Protein AF-A0AAV4CUS7-F1 (afdb_monomer_lite)

Structure (mmCIF, N/CA/C/O backbone):
data_AF-A0AAV4CUS7-F1
#
_entry.id   AF-A0AAV4CUS7-F1
#
loop_
_atom_site.group_PDB
_atom_site.id
_atom_site.type_symbol
_atom_site.label_atom_id
_atom_site.label_alt_id
_atom_site.label_comp_id
_atom_site.label_asym_id
_atom_site.label_entity_id
_atom_site.label_seq_id
_atom_site.pdbx_PDB_ins_code
_atom_site.Cartn_x
_atom_site.Cartn_y
_atom_site.Cartn_z
_atom_site.occupancy
_atom_site.B_iso_or_equiv
_atom_site.auth_seq_id
_atom_site.auth_comp_id
_atom_site.auth_asym_id
_atom_site.auth_atom_id
_atom_site.pdbx_PDB_model_num
ATOM 1 N N . MET A 1 1 ? -45.088 46.889 16.681 1.00 40.78 1 MET A N 1
ATOM 2 C CA . MET A 1 1 ? -45.935 45.873 16.011 1.00 40.78 1 MET A CA 1
ATOM 3 C C . MET A 1 1 ? -45.123 44.653 15.518 1.00 40.78 1 MET A C 1
ATOM 5 O O . MET A 1 1 ? -45.381 44.167 14.432 1.00 40.78 1 MET A O 1
ATOM 9 N N . HIS A 1 2 ? -44.166 44.109 16.295 1.00 39.72 2 HIS A N 1
ATOM 10 C CA . HIS A 1 2 ? -43.360 42.939 15.860 1.00 39.72 2 HIS A CA 1
ATOM 11 C C . HIS A 1 2 ? -43.164 41.837 16.920 1.00 39.72 2 HIS A C 1
ATOM 13 O O . HIS A 1 2 ? -42.653 40.770 16.593 1.00 39.72 2 HIS A O 1
ATOM 19 N N . ALA A 1 3 ? -43.601 42.040 18.169 1.00 48.81 3 ALA A N 1
ATOM 20 C CA . ALA A 1 3 ? -43.463 41.030 19.224 1.00 48.81 3 ALA A CA 1
ATOM 21 C C . ALA A 1 3 ? -44.538 39.926 19.144 1.00 48.81 3 ALA A C 1
ATOM 23 O O . ALA A 1 3 ? -44.240 38.757 19.350 1.00 48.81 3 ALA A O 1
ATOM 24 N N . LYS A 1 4 ? -45.775 40.275 18.757 1.00 50.12 4 LYS A N 1
ATOM 25 C CA . LYS A 1 4 ? -46.920 39.341 18.749 1.00 50.12 4 LYS A CA 1
ATOM 26 C C . LYS A 1 4 ? -46.903 38.291 17.629 1.00 50.12 4 LYS A C 1
ATOM 28 O O . LYS A 1 4 ? -47.590 37.287 17.745 1.00 50.12 4 LYS A O 1
ATOM 33 N N . ILE A 1 5 ? -46.119 38.486 16.565 1.00 51.47 5 ILE A N 1
ATOM 34 C CA . ILE A 1 5 ? -46.067 37.538 15.432 1.00 51.47 5 ILE A CA 1
ATOM 35 C C . ILE A 1 5 ? -45.141 36.345 15.745 1.00 51.47 5 ILE A C 1
ATOM 37 O O . ILE A 1 5 ? -45.317 35.261 15.191 1.00 51.47 5 ILE A O 1
ATOM 41 N N . LYS A 1 6 ? -44.183 36.499 16.674 1.00 48.66 6 LYS A N 1
ATOM 42 C CA . LYS A 1 6 ? -43.263 35.414 17.059 1.00 48.66 6 LYS A CA 1
ATOM 43 C C . LYS A 1 6 ? -43.892 34.357 17.971 1.00 48.66 6 LYS A C 1
ATOM 45 O O . LYS A 1 6 ? -43.426 33.227 17.931 1.00 48.66 6 LYS A O 1
ATOM 50 N N . ASP A 1 7 ? -44.940 34.698 18.719 1.00 51.09 7 ASP A N 1
ATOM 51 C CA . ASP A 1 7 ? -45.643 33.759 19.610 1.00 51.09 7 ASP A CA 1
ATOM 52 C C . ASP A 1 7 ? -46.554 32.784 18.836 1.00 51.09 7 ASP A C 1
ATOM 54 O O . ASP A 1 7 ? -46.684 31.616 19.185 1.00 51.09 7 ASP A O 1
ATOM 58 N N . VAL A 1 8 ? -47.133 33.239 17.717 1.00 52.50 8 VAL A N 1
ATOM 59 C CA . VAL A 1 8 ? -48.061 32.444 16.882 1.00 52.50 8 VAL A CA 1
ATOM 60 C C . VAL A 1 8 ? -47.323 31.499 15.924 1.00 52.50 8 VAL A C 1
ATOM 62 O O . VAL A 1 8 ? -47.843 30.464 15.511 1.00 52.50 8 VAL A O 1
ATOM 65 N N . SER A 1 9 ? -46.076 31.816 15.579 1.00 50.84 9 SER A N 1
ATOM 66 C CA . SER A 1 9 ? -45.217 30.930 14.800 1.00 50.84 9 SER A CA 1
ATOM 67 C C . SER A 1 9 ? -44.554 29.935 15.753 1.00 50.84 9 SER A C 1
ATOM 69 O O . SER A 1 9 ? -43.514 30.248 16.328 1.00 50.84 9 SER A O 1
ATOM 71 N N . GLY A 1 10 ? -45.095 28.716 15.858 1.00 48.97 10 GLY A N 1
ATOM 72 C CA . GLY A 1 10 ? -44.539 27.567 16.597 1.00 48.97 10 GLY A CA 1
ATOM 73 C C . GLY A 1 10 ? -43.152 27.073 16.137 1.00 48.97 10 GLY A C 1
ATOM 74 O O . GLY A 1 10 ? -42.847 25.882 16.203 1.00 48.97 10 GLY A O 1
ATOM 75 N N . LYS A 1 11 ? -42.276 27.963 15.669 1.00 48.88 11 LYS A N 1
ATOM 76 C CA . LYS A 1 11 ? -40.856 27.701 15.467 1.00 48.88 11 LYS A CA 1
ATOM 77 C C . LYS A 1 11 ? -40.180 27.682 16.831 1.00 48.88 11 LYS A C 1
ATOM 79 O O . LYS A 1 11 ? -39.612 28.678 17.273 1.00 48.88 11 LYS A O 1
ATOM 84 N N . LYS A 1 12 ? -40.205 26.505 17.469 1.00 48.50 12 LYS A N 1
ATOM 85 C CA . LYS A 1 12 ? -39.217 26.137 18.487 1.00 48.50 12 LYS A CA 1
ATOM 86 C C . LYS A 1 12 ? -37.844 26.506 17.934 1.00 48.50 12 LYS A C 1
ATOM 88 O O . LYS A 1 12 ? -37.387 25.907 16.959 1.00 48.50 12 LYS A O 1
ATOM 93 N N . ILE A 1 13 ? -37.199 27.491 18.549 1.00 47.56 13 ILE A N 1
ATOM 94 C CA . ILE A 1 13 ? -35.759 27.668 18.425 1.00 47.56 13 ILE A CA 1
ATOM 95 C C . ILE A 1 13 ? -35.189 26.329 18.887 1.00 47.56 13 ILE A C 1
ATOM 97 O O . ILE A 1 13 ? -35.307 25.973 20.059 1.00 47.56 13 ILE A O 1
ATOM 101 N N . LYS A 1 14 ? -34.692 25.519 17.947 1.00 47.59 14 LYS A N 1
ATOM 102 C CA . LYS A 1 14 ? -33.955 24.308 18.288 1.00 47.59 14 LYS A CA 1
ATOM 103 C C . LYS A 1 14 ? -32.700 24.800 18.994 1.00 47.59 14 LYS A C 1
ATOM 105 O O . LYS A 1 14 ? -31.735 25.173 18.334 1.00 47.59 14 LYS A O 1
ATOM 110 N N . CYS A 1 15 ? -32.737 24.858 20.323 1.00 39.94 15 CYS A N 1
ATOM 111 C CA . CYS A 1 15 ? -31.526 24.853 21.118 1.00 39.94 15 CYS A CA 1
ATOM 112 C C . CYS A 1 15 ? -30.769 23.608 20.667 1.00 39.94 15 CYS A C 1
ATOM 114 O O . CYS A 1 15 ? -31.193 22.483 20.931 1.00 39.94 15 CYS A O 1
ATOM 116 N N . SER A 1 16 ? -29.718 23.815 19.880 1.00 52.41 16 SER A N 1
ATOM 117 C CA . SER A 1 16 ? -28.732 22.790 19.594 1.00 52.41 16 SER A CA 1
ATOM 118 C C . SER A 1 16 ? -28.028 22.527 20.916 1.00 52.41 16 SER A C 1
ATOM 120 O O . SER A 1 16 ? -27.011 23.150 21.213 1.00 52.41 16 SER A O 1
ATOM 122 N N . SER A 1 17 ? -28.641 21.701 21.765 1.00 56.09 17 SER A N 1
ATOM 123 C CA . SER A 1 17 ? -28.044 21.278 23.022 1.00 56.09 17 SER A CA 1
ATOM 124 C C . SER A 1 17 ? -26.651 20.719 22.718 1.00 56.09 17 SER A C 1
ATOM 126 O O . SER A 1 17 ? -26.498 19.981 21.738 1.00 56.09 17 SER A O 1
ATOM 128 N N . PRO A 1 18 ? -25.626 21.090 23.497 1.00 52.59 18 PRO A N 1
ATOM 129 C CA . PRO A 1 18 ? -24.266 20.644 23.253 1.00 52.59 18 PRO A CA 1
ATOM 130 C C . PRO A 1 18 ? -24.220 19.118 23.376 1.00 52.59 18 PRO A C 1
ATOM 132 O O . PRO A 1 18 ? -24.580 18.579 24.413 1.00 52.59 18 PRO A O 1
ATOM 135 N N . GLY A 1 19 ? -23.839 18.455 22.280 1.00 60.56 19 GLY A N 1
ATOM 136 C CA . GLY A 1 19 ? -23.410 17.055 22.160 1.00 60.56 19 GLY A CA 1
ATOM 137 C C . GLY A 1 19 ? -23.732 16.106 23.316 1.00 60.56 19 GLY A C 1
ATOM 138 O O . GLY A 1 19 ? -22.812 15.638 23.977 1.00 60.56 19 GLY A O 1
ATOM 139 N N . GLY A 1 20 ? -25.010 15.793 23.533 1.00 67.00 20 GLY A N 1
ATOM 140 C CA . GLY A 1 20 ? -25.396 14.698 24.419 1.00 67.00 20 GLY A CA 1
ATOM 141 C C . GLY A 1 20 ? -25.290 13.360 23.688 1.00 67.00 20 GLY A C 1
ATOM 142 O O . GLY A 1 20 ? -25.792 13.231 22.568 1.00 67.00 20 GLY A O 1
ATOM 143 N N . ILE A 1 21 ? -24.649 12.363 24.296 1.00 79.25 21 ILE A N 1
ATOM 144 C CA . ILE A 1 21 ? -24.561 10.999 23.751 1.00 79.25 21 ILE A CA 1
ATOM 145 C C . ILE A 1 21 ? -25.592 10.116 24.441 1.00 79.25 21 ILE A C 1
ATOM 147 O O . ILE A 1 21 ? -25.829 10.242 25.636 1.00 79.25 21 ILE A O 1
ATOM 151 N N . LYS A 1 22 ? -26.228 9.209 23.697 1.00 82.38 22 LYS A N 1
ATOM 152 C CA . LYS A 1 22 ? -27.152 8.242 24.296 1.00 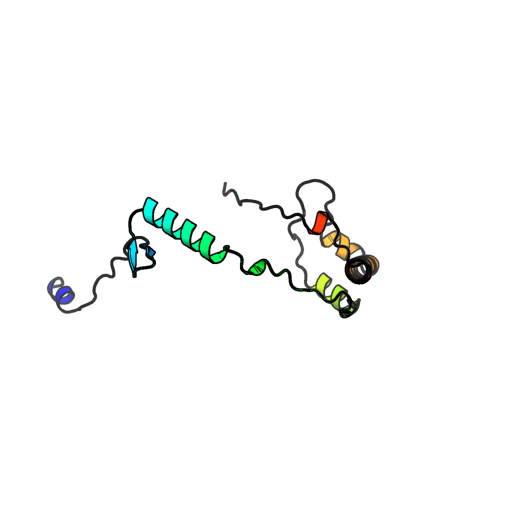82.38 22 LYS A CA 1
ATOM 153 C C . LYS A 1 22 ? -26.392 7.096 24.965 1.00 82.38 22 LYS A C 1
ATOM 155 O O . LYS A 1 22 ? -25.547 6.445 24.343 1.00 82.38 22 LYS A O 1
ATOM 160 N N . SER A 1 23 ? -26.744 6.826 26.215 1.00 79.44 23 SER A N 1
ATOM 161 C CA . SER A 1 23 ? -26.376 5.599 26.913 1.00 79.44 23 SER A CA 1
ATOM 162 C C . SER A 1 23 ? -26.986 4.373 26.219 1.00 79.44 23 SER A C 1
ATOM 164 O O . SER A 1 23 ? -27.888 4.499 25.384 1.00 79.44 23 SER A O 1
ATOM 166 N N . THR A 1 24 ? -26.493 3.185 26.558 1.00 77.56 24 THR A N 1
ATOM 167 C CA . THR A 1 24 ? -27.049 1.892 26.128 1.00 77.56 24 THR A CA 1
ATOM 168 C C . THR A 1 24 ? -28.539 1.767 26.443 1.00 77.56 24 THR A C 1
ATOM 170 O O . THR A 1 24 ? -29.293 1.278 25.608 1.00 77.56 24 THR A O 1
ATOM 173 N N . ASP A 1 25 ? -28.979 2.321 27.572 1.00 77.94 25 ASP A N 1
ATOM 174 C CA . ASP A 1 25 ? -30.375 2.279 28.034 1.00 77.94 25 ASP A CA 1
ATOM 175 C C . ASP A 1 25 ? -31.250 3.409 27.456 1.00 77.94 25 ASP A C 1
ATOM 177 O O . ASP A 1 25 ? -32.394 3.604 27.857 1.00 77.94 25 ASP A O 1
ATOM 181 N N . GLY A 1 26 ? -30.717 4.194 26.511 1.00 75.75 26 GLY A N 1
ATOM 182 C CA . GLY A 1 26 ? -31.444 5.274 25.836 1.00 75.75 26 GLY A CA 1
ATOM 183 C C . GLY A 1 26 ? -31.445 6.626 26.562 1.00 75.75 26 GLY A C 1
ATOM 184 O O . GLY A 1 26 ? -31.924 7.609 25.990 1.00 75.75 26 GLY A O 1
ATOM 185 N N . THR A 1 27 ? -30.871 6.712 27.765 1.00 82.06 27 THR A N 1
ATOM 186 C CA . THR A 1 27 ? -30.718 7.961 28.534 1.00 82.06 27 THR A CA 1
ATOM 187 C C . THR A 1 27 ? -29.714 8.911 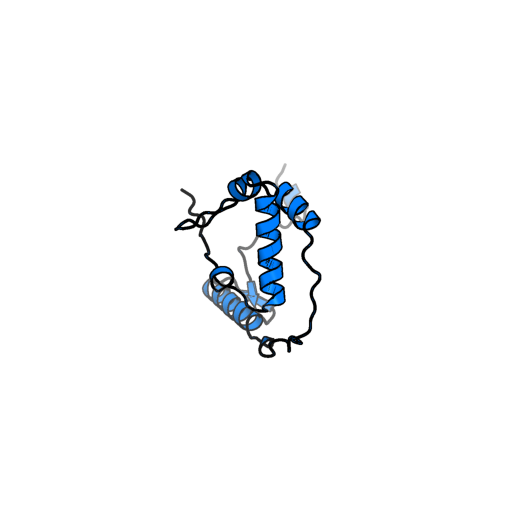27.878 1.00 82.06 27 THR A C 1
ATOM 189 O O . THR A 1 27 ? -28.709 8.478 27.319 1.00 82.06 27 THR A O 1
ATOM 192 N N . MET A 1 28 ? -29.971 10.219 27.931 1.00 79.69 28 MET A N 1
ATOM 193 C CA . MET A 1 28 ? -29.112 11.238 27.320 1.00 79.69 28 MET A CA 1
ATOM 194 C C . MET A 1 28 ? -28.018 11.684 28.303 1.00 79.69 28 MET A C 1
ATOM 196 O O . MET A 1 28 ? -28.315 12.346 29.293 1.00 79.69 28 MET A O 1
ATOM 200 N N . LEU A 1 29 ? -26.765 11.322 28.016 1.00 81.12 29 LEU A N 1
ATOM 201 C CA . LEU A 1 29 ? -25.575 11.683 28.789 1.00 81.12 29 LEU A CA 1
ATOM 202 C C . LEU A 1 29 ? -25.063 13.045 28.328 1.00 81.12 29 LEU A C 1
ATOM 204 O O . LEU A 1 29 ? -24.822 13.251 27.136 1.00 81.12 29 LEU A O 1
ATOM 208 N N . MET A 1 30 ? -24.900 13.967 29.270 1.00 80.31 30 MET A N 1
ATOM 209 C CA . MET A 1 30 ? -24.479 15.352 29.008 1.00 80.31 30 MET A CA 1
ATOM 210 C C . MET A 1 30 ? -23.171 15.694 29.737 1.00 80.31 30 MET A C 1
ATOM 212 O O . MET A 1 30 ? -22.539 16.707 29.432 1.00 80.31 30 MET A O 1
ATOM 216 N N . GLU A 1 31 ? -22.739 14.857 30.686 1.00 83.31 31 GLU A N 1
ATOM 217 C CA . GLU A 1 31 ? -21.491 15.048 31.412 1.00 83.31 31 GLU A CA 1
ATOM 218 C C . GLU A 1 31 ? -20.300 14.517 30.600 1.00 83.31 31 GLU A C 1
ATOM 220 O O . GLU A 1 31 ? -20.314 13.401 30.080 1.00 83.31 31 GLU A O 1
ATOM 225 N N . LYS A 1 32 ? -19.216 15.301 30.510 1.00 80.38 32 LYS A N 1
ATOM 226 C CA . LYS A 1 32 ? -18.011 14.925 29.743 1.00 80.38 32 LYS A CA 1
ATOM 227 C C . LYS A 1 32 ? -17.429 13.574 30.163 1.00 80.38 32 LYS A C 1
ATOM 229 O O . LYS A 1 32 ? -16.968 12.826 29.306 1.00 80.38 32 LYS A O 1
ATOM 234 N N . LYS A 1 33 ? -17.428 13.274 31.464 1.00 83.12 33 LYS A N 1
ATOM 235 C CA . LYS A 1 33 ? -16.876 12.027 32.006 1.00 83.12 33 LYS A CA 1
ATOM 236 C C . LYS A 1 33 ? -17.702 10.817 31.570 1.00 83.12 33 LYS A C 1
ATOM 238 O O . LYS A 1 33 ? -17.140 9.824 31.122 1.00 83.12 33 LYS A O 1
ATOM 243 N N . GLU A 1 34 ? -19.025 10.937 31.626 1.00 81.69 34 GLU A N 1
ATOM 244 C CA . GLU A 1 34 ? -19.957 9.907 31.159 1.00 81.69 34 GLU A CA 1
ATOM 245 C C . GLU A 1 34 ? -19.845 9.691 29.650 1.00 81.69 34 GLU A C 1
ATOM 247 O O . GLU A 1 34 ? -19.825 8.557 29.181 1.00 81.69 34 GLU A O 1
ATOM 252 N N . ILE A 1 35 ? -19.701 10.777 28.888 1.00 83.44 35 ILE A N 1
ATOM 253 C CA . ILE A 1 35 ? -19.486 10.725 27.441 1.00 83.44 35 ILE A CA 1
ATOM 254 C C . ILE A 1 35 ? -18.194 9.964 27.109 1.00 83.44 35 ILE A C 1
ATOM 256 O O . ILE A 1 35 ? -18.213 9.093 26.242 1.00 83.44 35 ILE A O 1
ATOM 260 N N . LEU A 1 36 ? -17.082 10.257 27.792 1.00 84.50 36 LEU A N 1
ATOM 261 C CA . LEU A 1 36 ? -15.807 9.557 27.589 1.00 84.50 36 LEU A CA 1
ATOM 262 C C . LEU A 1 36 ? -15.904 8.069 27.939 1.00 84.50 36 LEU A C 1
ATOM 264 O O . LEU A 1 36 ? -15.450 7.236 27.158 1.00 84.50 36 LEU A O 1
ATOM 268 N N . ASN A 1 37 ? -16.542 7.733 29.062 1.00 86.88 37 ASN A N 1
ATOM 269 C CA . ASN A 1 37 ? -16.773 6.339 29.439 1.00 86.88 37 ASN A CA 1
ATOM 270 C C . ASN A 1 37 ? -17.628 5.616 28.393 1.00 86.88 37 ASN A C 1
ATOM 272 O O . ASN A 1 37 ? -17.261 4.535 27.945 1.00 86.88 37 ASN A O 1
ATOM 276 N N . ARG A 1 38 ? -18.705 6.251 27.916 1.00 87.44 38 ARG A N 1
ATOM 277 C CA . ARG A 1 38 ? -19.580 5.694 26.880 1.00 87.44 38 ARG A CA 1
ATOM 278 C C . ARG A 1 38 ? -18.851 5.473 25.551 1.00 87.44 38 ARG A C 1
ATOM 280 O O . ARG A 1 38 ? -19.157 4.501 24.856 1.00 87.44 38 ARG A O 1
ATOM 287 N N . TRP A 1 39 ? -17.910 6.353 25.194 1.00 87.50 39 TRP A N 1
ATOM 288 C CA . TRP A 1 39 ? -17.005 6.156 24.057 1.00 87.50 39 TRP A CA 1
ATOM 289 C C . TRP A 1 39 ? -16.046 4.984 24.282 1.00 87.50 39 TRP A C 1
ATOM 291 O O . TRP A 1 39 ? -15.877 4.189 23.362 1.00 87.50 39 TRP A O 1
ATOM 301 N N . SER A 1 40 ? -15.460 4.849 25.477 1.00 86.94 40 SER A N 1
ATOM 302 C CA . SER A 1 40 ? -14.587 3.717 25.822 1.00 86.94 40 SER A CA 1
ATOM 303 C C . SER A 1 40 ? -15.337 2.394 25.709 1.00 86.94 40 SER A C 1
ATOM 305 O O . SER A 1 40 ? -14.909 1.510 24.980 1.00 86.94 40 SER A O 1
ATOM 307 N N . GLU A 1 41 ? -16.516 2.295 26.326 1.00 87.06 41 GLU A N 1
ATOM 308 C CA . GLU A 1 41 ? -17.385 1.118 26.246 1.00 87.06 41 GLU A CA 1
ATOM 309 C C . GLU A 1 41 ? -17.782 0.795 24.804 1.00 87.06 41 GLU A C 1
ATOM 311 O O . GLU A 1 41 ? -17.765 -0.363 24.396 1.00 87.06 41 GLU A O 1
ATOM 316 N N . TYR A 1 42 ? -18.128 1.814 24.010 1.00 85.19 42 TYR A N 1
ATOM 317 C CA . TYR A 1 42 ? -18.465 1.623 22.603 1.00 85.19 42 TYR A CA 1
ATOM 318 C C . TYR A 1 42 ? -17.295 1.033 21.817 1.00 85.19 42 TYR A C 1
ATOM 320 O O . TYR A 1 42 ? -17.482 0.074 21.073 1.00 85.19 42 TYR A O 1
ATOM 328 N N . VAL A 1 43 ? -16.100 1.602 21.986 1.00 83.06 43 VAL A N 1
ATOM 329 C CA . VAL A 1 43 ? -14.881 1.150 21.312 1.00 83.06 43 VAL A CA 1
ATOM 330 C C . VAL A 1 43 ? -14.498 -0.248 21.784 1.00 83.06 43 VAL A C 1
ATOM 332 O O . VAL A 1 43 ? -14.184 -1.091 20.955 1.00 83.06 43 VAL A O 1
ATOM 335 N N . GLU A 1 44 ? -14.596 -0.535 23.079 1.00 83.25 44 GLU A N 1
ATOM 336 C CA . GLU A 1 44 ? -14.363 -1.871 23.620 1.00 83.25 44 GLU A CA 1
ATOM 337 C C . GLU A 1 44 ? -15.346 -2.899 23.073 1.00 83.25 44 GLU A C 1
ATOM 339 O O . GLU A 1 44 ? -14.930 -4.002 22.768 1.00 83.25 44 GLU A O 1
ATOM 344 N N . VAL A 1 45 ? -16.635 -2.583 22.940 1.00 82.75 45 VAL A N 1
ATOM 345 C CA . VAL A 1 45 ? -17.614 -3.502 22.334 1.00 82.75 45 VAL A CA 1
ATOM 346 C C . VAL A 1 45 ? -17.343 -3.682 20.842 1.00 82.75 45 VAL A C 1
ATOM 348 O O . VAL A 1 45 ? -17.414 -4.801 20.345 1.00 82.75 45 VAL A O 1
ATOM 351 N N . LEU A 1 46 ? -17.003 -2.603 20.136 1.00 80.88 46 LEU A N 1
ATOM 352 C CA . LEU A 1 46 ? -16.681 -2.639 18.710 1.00 80.88 46 LEU A CA 1
ATOM 353 C C . LEU A 1 46 ? -15.403 -3.445 18.422 1.00 80.88 46 LEU A C 1
ATOM 355 O O . LEU A 1 46 ? -15.322 -4.094 17.384 1.00 80.88 46 LEU A O 1
ATOM 359 N N . LEU A 1 47 ? -14.426 -3.388 19.331 1.00 72.19 47 LEU A N 1
ATOM 360 C CA . LEU A 1 47 ? -13.125 -4.061 19.242 1.00 72.19 47 LEU A CA 1
ATOM 361 C C . LEU A 1 47 ? -13.045 -5.348 20.080 1.00 72.19 47 LEU A C 1
ATOM 363 O O . LEU A 1 47 ? -11.988 -5.978 20.130 1.00 72.19 47 LEU A O 1
ATOM 367 N N . LYS A 1 48 ? -14.125 -5.750 20.766 1.00 69.19 48 LYS A N 1
ATOM 368 C CA . LYS A 1 48 ? -14.231 -7.054 21.437 1.00 69.19 48 LYS A CA 1
ATOM 369 C C . LYS A 1 48 ? -14.367 -8.104 20.342 1.00 69.19 48 LYS A C 1
ATOM 371 O O . LYS A 1 48 ? -15.453 -8.448 19.886 1.00 69.19 48 LYS A O 1
ATOM 376 N N . ASP A 1 49 ? -13.200 -8.543 19.897 1.00 61.38 49 ASP A N 1
ATOM 377 C CA . ASP A 1 49 ? -12.980 -9.428 18.770 1.00 61.38 49 ASP A CA 1
ATOM 378 C C . ASP A 1 49 ? -13.578 -10.825 18.980 1.00 61.38 49 ASP A C 1
ATOM 380 O O . ASP A 1 49 ? -12.959 -11.722 19.553 1.00 61.38 49 ASP A O 1
ATOM 384 N N . ASP A 1 50 ? -14.712 -11.061 18.322 1.00 58.22 50 ASP A N 1
ATOM 385 C CA . ASP A 1 50 ? -15.012 -12.356 17.697 1.00 58.22 50 ASP A CA 1
ATOM 386 C C . ASP A 1 50 ? -14.162 -12.590 16.419 1.00 58.22 50 ASP A C 1
ATOM 388 O O . ASP A 1 50 ? -14.293 -13.611 15.738 1.00 58.22 50 ASP A O 1
ATOM 392 N N . TRP A 1 51 ? -13.225 -11.687 16.087 1.00 55.28 51 TRP A N 1
ATOM 393 C CA . TRP A 1 51 ? -12.241 -11.875 15.006 1.00 55.28 51 TRP A CA 1
ATOM 394 C C . TRP A 1 51 ? -11.149 -12.897 15.356 1.00 55.28 51 TRP A C 1
ATOM 396 O O . TRP A 1 51 ? -10.280 -13.202 14.537 1.00 55.28 51 TRP A O 1
ATOM 406 N N . CYS A 1 52 ? -11.217 -13.499 16.547 1.00 53.06 52 CYS A N 1
ATOM 407 C CA . CYS A 1 52 ? -10.276 -14.514 17.020 1.00 53.06 52 CYS A CA 1
ATOM 408 C C . CYS A 1 52 ? -10.231 -15.772 16.128 1.00 53.06 52 CYS A C 1
ATOM 410 O O . CYS A 1 52 ? -9.270 -16.545 16.159 1.00 53.06 52 CYS A O 1
ATOM 412 N N . LYS A 1 53 ? -11.217 -15.959 15.243 1.00 60.69 53 LYS A N 1
ATOM 413 C CA . LYS A 1 53 ? -11.067 -16.858 14.099 1.00 60.69 53 LYS A CA 1
ATOM 414 C C . LYS A 1 53 ? -10.390 -16.090 12.973 1.00 60.69 53 LYS A C 1
ATOM 416 O O . LYS A 1 53 ? -11.058 -15.663 12.032 1.00 60.69 53 LYS A O 1
ATOM 421 N N . LYS A 1 54 ? -9.053 -15.987 13.037 1.00 62.03 54 LYS A N 1
ATOM 422 C CA . LYS A 1 54 ? -8.253 -15.678 11.842 1.00 62.03 54 LYS A CA 1
ATOM 423 C C . LYS A 1 54 ? -8.831 -16.526 10.708 1.00 62.03 54 LYS A C 1
ATOM 425 O O . LYS A 1 54 ? -8.931 -17.749 10.891 1.00 62.03 54 LYS A O 1
ATOM 430 N N . PRO A 1 55 ? -9.284 -15.925 9.594 1.00 62.25 55 PRO A N 1
ATOM 431 C CA . PRO A 1 55 ? -9.832 -16.708 8.505 1.00 62.25 55 PRO A CA 1
ATOM 432 C C . PRO A 1 55 ? -8.806 -17.784 8.164 1.00 62.25 55 PRO A C 1
ATOM 434 O O . PRO A 1 55 ? -7.607 -17.507 8.082 1.00 62.25 55 PRO A O 1
ATOM 437 N N . LYS A 1 56 ? -9.255 -19.038 8.038 1.00 62.97 56 LYS A N 1
ATOM 438 C CA . LYS A 1 56 ? -8.402 -20.109 7.520 1.00 62.97 56 LYS A CA 1
ATOM 439 C C . LYS A 1 56 ? -8.144 -19.778 6.055 1.00 62.97 56 LYS A C 1
ATOM 441 O O . LYS A 1 56 ? -8.873 -20.236 5.178 1.00 62.97 56 LYS A O 1
ATOM 446 N N . ILE A 1 57 ? -7.152 -18.927 5.808 1.00 62.12 57 ILE A N 1
ATOM 447 C CA . ILE A 1 57 ? -6.691 -18.582 4.471 1.00 62.12 57 ILE A CA 1
ATOM 448 C C . ILE A 1 57 ? -6.225 -19.902 3.868 1.00 62.12 57 ILE A C 1
ATOM 450 O O . ILE A 1 57 ? -5.261 -20.519 4.331 1.00 62.12 57 ILE A O 1
ATOM 454 N N . LYS A 1 58 ? -6.974 -20.397 2.881 1.00 62.75 58 LYS A N 1
ATOM 455 C CA . LYS A 1 58 ? -6.528 -21.535 2.087 1.00 62.75 58 LYS A CA 1
ATOM 456 C C . LYS A 1 58 ? -5.235 -21.078 1.420 1.00 62.75 58 LYS A C 1
ATOM 458 O O . LYS A 1 58 ? -5.256 -20.127 0.655 1.00 62.75 58 LYS A O 1
ATOM 463 N N . LYS A 1 59 ? -4.114 -21.741 1.713 1.00 59.94 59 LYS A N 1
ATOM 464 C CA . LYS A 1 59 ? -2.790 -21.384 1.164 1.00 59.94 59 LYS A CA 1
ATOM 465 C C . LYS A 1 59 ? -2.730 -21.395 -0.374 1.00 59.94 59 LYS A C 1
ATOM 467 O O . LYS A 1 59 ? -1.787 -20.871 -0.940 1.00 59.94 59 LYS A O 1
ATOM 472 N N . LYS A 1 60 ? -3.724 -21.994 -1.040 1.00 59.62 60 LYS A N 1
ATOM 473 C CA . LYS A 1 60 ? -3.908 -21.980 -2.495 1.00 59.62 60 LYS A CA 1
ATOM 474 C C . LYS A 1 60 ? -5.046 -21.040 -2.883 1.00 59.62 60 LYS A C 1
ATOM 476 O O . LYS A 1 60 ? -6.133 -21.496 -3.231 1.00 59.62 60 LYS A O 1
ATOM 481 N N . ILE A 1 61 ? -4.817 -19.742 -2.774 1.00 58.72 61 ILE A N 1
ATOM 482 C CA . ILE A 1 61 ? -5.588 -18.768 -3.542 1.00 58.72 61 ILE A CA 1
ATOM 483 C C . ILE A 1 61 ? -4.585 -18.239 -4.557 1.00 58.72 61 ILE A C 1
ATOM 485 O O . ILE A 1 61 ? -3.745 -17.418 -4.207 1.00 58.72 61 ILE A O 1
ATOM 489 N N . GLU A 1 62 ? -4.609 -18.782 -5.775 1.00 68.00 62 GLU A N 1
ATOM 490 C CA . GLU A 1 62 ? -3.942 -18.128 -6.902 1.00 68.00 62 GLU A CA 1
ATOM 491 C C . GLU A 1 62 ? -4.680 -16.809 -7.124 1.00 68.00 62 GLU A C 1
ATOM 493 O O . GLU A 1 62 ? -5.833 -16.782 -7.562 1.00 68.00 62 GLU A O 1
ATOM 49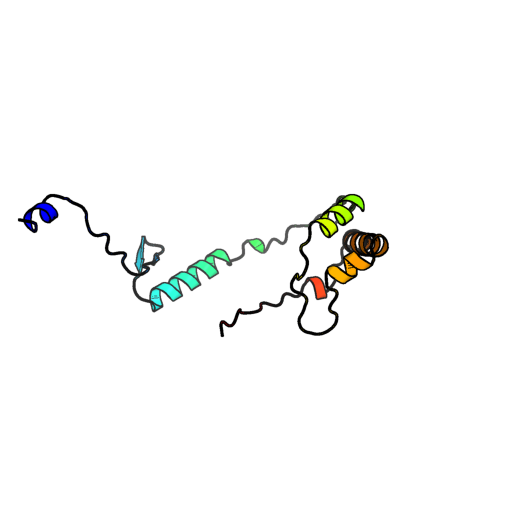8 N N . GLY A 1 63 ? -4.054 -15.718 -6.688 1.00 68.81 63 GLY A N 1
ATOM 499 C CA . GLY A 1 63 ? -4.501 -14.377 -7.027 1.00 68.81 63 GLY A CA 1
ATOM 500 C C . GLY A 1 63 ? -4.225 -14.100 -8.507 1.00 68.81 63 GLY A C 1
ATOM 501 O O . GLY A 1 63 ? -3.325 -14.709 -9.087 1.00 68.81 63 GLY A O 1
ATOM 502 N N . PRO A 1 64 ? -4.985 -13.196 -9.143 1.00 80.19 64 PRO A N 1
ATOM 503 C CA . PRO A 1 64 ? -4.651 -12.744 -10.484 1.00 80.19 64 PRO A CA 1
ATOM 504 C C . PRO A 1 64 ? -3.261 -12.097 -10.486 1.00 80.19 64 PRO A C 1
ATOM 506 O O . PRO A 1 64 ? -2.910 -11.359 -9.563 1.00 80.19 64 PRO A O 1
ATOM 509 N N . ILE A 1 65 ? -2.488 -12.365 -11.538 1.00 86.00 65 ILE A N 1
ATOM 510 C CA . ILE A 1 65 ? -1.189 -11.725 -11.754 1.00 86.00 65 ILE A CA 1
ATOM 511 C C . ILE A 1 65 ? -1.429 -10.233 -11.977 1.00 86.00 65 ILE A C 1
ATOM 513 O O . ILE A 1 65 ? -2.306 -9.845 -12.751 1.00 86.00 65 ILE A O 1
ATOM 517 N N . VAL A 1 66 ? -0.637 -9.395 -11.314 1.00 90.50 66 VAL A N 1
ATOM 518 C CA . VAL A 1 66 ? -0.641 -7.955 -11.561 1.00 90.5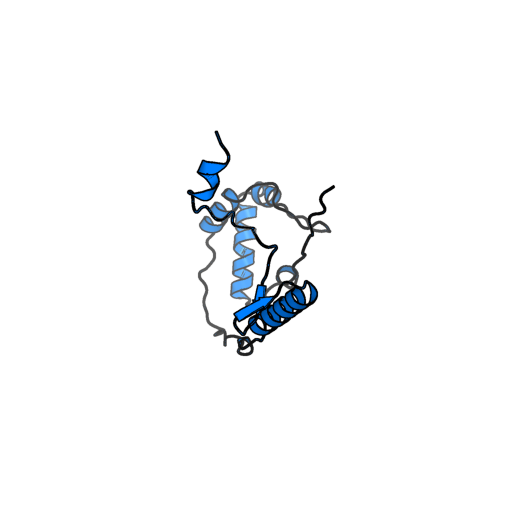0 66 VAL A CA 1
ATOM 519 C C . VAL A 1 66 ? -0.066 -7.710 -12.953 1.00 90.50 66 VAL A C 1
ATOM 521 O O . VAL A 1 66 ? 1.109 -7.998 -13.200 1.00 90.50 66 VAL A O 1
ATOM 524 N N . LEU A 1 67 ? -0.908 -7.205 -13.856 1.00 93.00 67 LEU A N 1
ATOM 525 C CA . LEU A 1 67 ? -0.551 -6.905 -15.237 1.00 93.00 67 LEU A CA 1
ATOM 526 C C . LEU A 1 67 ? 0.239 -5.600 -15.332 1.00 93.00 67 LEU A C 1
ATOM 528 O O . LEU A 1 67 ? 0.026 -4.655 -14.568 1.00 93.00 67 LEU A O 1
ATOM 532 N N . LYS A 1 68 ? 1.138 -5.534 -16.313 1.00 92.69 68 LYS A N 1
ATOM 533 C CA . LYS A 1 68 ? 1.982 -4.358 -16.535 1.00 92.69 68 LYS A CA 1
ATOM 534 C C . LYS A 1 68 ? 1.148 -3.143 -16.95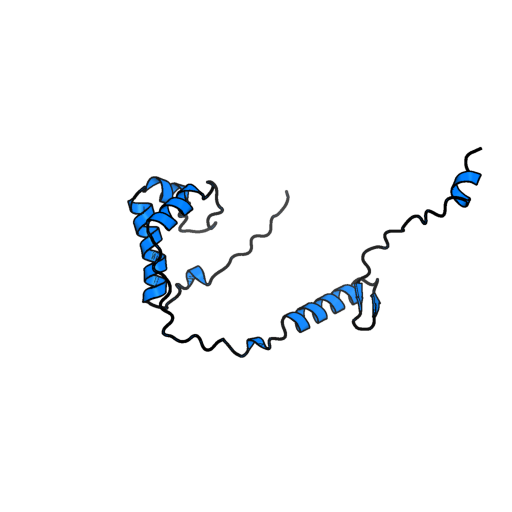1 1.00 92.69 68 LYS A C 1
ATOM 536 O O . LYS A 1 68 ? 1.412 -2.028 -16.508 1.00 92.69 68 LYS A O 1
ATOM 541 N N . GLU A 1 69 ? 0.120 -3.370 -17.759 1.00 92.50 69 GLU A N 1
ATOM 542 C CA . GLU A 1 69 ? -0.786 -2.348 -18.281 1.00 92.50 69 GLU A CA 1
ATOM 543 C C . GLU A 1 69 ? -1.577 -1.669 -17.152 1.00 92.50 69 GLU A C 1
ATOM 545 O O . GLU A 1 69 ? -1.731 -0.444 -17.142 1.00 92.50 69 GLU A O 1
ATOM 550 N N . ASP A 1 70 ? -2.015 -2.449 -16.158 1.00 92.00 70 ASP A N 1
ATOM 551 C CA . ASP A 1 70 ? -2.716 -1.937 -14.976 1.00 92.00 70 ASP A CA 1
ATOM 552 C C . ASP A 1 70 ? -1.802 -1.038 -14.136 1.00 92.00 70 ASP A C 1
ATOM 554 O O . ASP A 1 70 ? -2.206 0.038 -13.679 1.00 92.00 70 ASP A O 1
ATOM 558 N N . VAL A 1 71 ? -0.545 -1.454 -13.959 1.00 92.88 71 VAL A N 1
ATOM 559 C CA . VAL A 1 71 ? 0.465 -0.696 -13.210 1.00 92.88 71 VAL A CA 1
ATOM 560 C C . VAL A 1 71 ? 0.831 0.593 -13.941 1.00 92.88 71 VAL A C 1
ATOM 562 O O . VAL A 1 71 ? 0.910 1.655 -13.320 1.00 92.88 71 VAL A O 1
ATOM 565 N N . GLU A 1 72 ? 0.979 0.544 -15.263 1.00 93.50 72 GLU A N 1
ATOM 566 C CA . GLU A 1 72 ? 1.238 1.726 -16.083 1.00 93.50 72 GLU A CA 1
ATOM 567 C C . GLU A 1 72 ? 0.101 2.754 -15.962 1.00 93.50 72 GLU A C 1
ATOM 569 O O . GLU A 1 72 ? 0.343 3.946 -15.731 1.00 93.50 72 GLU A O 1
ATOM 574 N N . ALA A 1 73 ? -1.154 2.301 -16.049 1.00 92.94 73 ALA A N 1
ATOM 575 C CA . ALA A 1 73 ? -2.320 3.156 -15.856 1.00 92.94 73 ALA A CA 1
ATOM 576 C C . ALA A 1 73 ? -2.374 3.746 -14.434 1.00 92.94 73 ALA A C 1
ATOM 578 O O . ALA A 1 73 ? -2.687 4.931 -14.259 1.00 92.94 73 ALA A O 1
ATOM 579 N N . ALA A 1 74 ? -2.031 2.955 -13.412 1.00 92.44 74 ALA A N 1
ATOM 580 C CA . ALA A 1 74 ? -1.996 3.399 -12.022 1.00 92.44 74 ALA A CA 1
ATOM 581 C C . ALA A 1 74 ? -0.930 4.481 -11.780 1.00 92.44 74 ALA A C 1
ATOM 583 O O . ALA A 1 74 ? -1.229 5.509 -11.164 1.00 92.44 74 ALA A O 1
ATOM 584 N N . ILE A 1 75 ? 0.281 4.300 -12.315 1.00 90.44 75 ILE A N 1
ATOM 585 C CA . ILE A 1 75 ? 1.373 5.280 -12.211 1.00 90.44 75 ILE A CA 1
ATOM 586 C C . ILE A 1 75 ? 0.984 6.594 -12.892 1.00 90.44 75 ILE A C 1
ATOM 588 O O . ILE A 1 75 ? 1.173 7.667 -12.310 1.00 90.44 75 ILE A O 1
ATOM 592 N N . LYS A 1 76 ? 0.369 6.531 -14.081 1.00 88.88 76 LYS A N 1
ATOM 593 C CA . LYS A 1 76 ? -0.139 7.717 -14.796 1.00 88.88 76 LYS A CA 1
ATOM 594 C C . LYS A 1 76 ? -1.207 8.466 -13.993 1.00 88.88 76 LYS A C 1
ATOM 596 O O . LYS A 1 76 ? -1.241 9.695 -14.012 1.00 88.88 76 LYS A O 1
ATOM 601 N N . LYS A 1 77 ? -2.061 7.743 -13.263 1.00 91.88 77 LYS A N 1
ATOM 602 C CA . LYS A 1 77 ? -3.164 8.317 -12.476 1.00 91.88 77 LYS A CA 1
ATOM 603 C C . LYS A 1 77 ? -2.718 8.930 -11.144 1.00 91.88 77 LYS A C 1
ATOM 605 O O . LYS A 1 77 ? -3.401 9.816 -10.623 1.00 91.88 77 LYS A O 1
ATOM 610 N N . VAL A 1 78 ? -1.611 8.471 -10.558 1.00 89.38 78 VAL A N 1
ATOM 611 C CA . VAL A 1 78 ? -1.120 9.012 -9.284 1.00 89.38 78 VAL A CA 1
ATOM 612 C C . VAL A 1 78 ? -0.692 10.472 -9.448 1.00 89.38 78 VAL A C 1
ATOM 614 O O . VAL A 1 78 ? 0.083 10.817 -10.337 1.00 89.38 78 VAL A O 1
ATOM 617 N N . LYS A 1 79 ? -1.173 11.345 -8.555 1.00 88.69 79 LYS A N 1
ATOM 618 C CA . LYS A 1 79 ? -0.709 12.737 -8.465 1.00 88.69 79 LYS A CA 1
ATOM 619 C C . LYS A 1 79 ? 0.719 12.803 -7.930 1.00 88.69 79 LYS A C 1
ATOM 621 O O . LYS A 1 79 ? 1.093 11.997 -7.083 1.00 88.69 79 LYS A O 1
ATOM 626 N N . ASN A 1 80 ? 1.459 13.796 -8.400 1.00 83.12 80 ASN A N 1
ATOM 627 C CA . ASN A 1 80 ? 2.751 14.160 -7.832 1.00 83.12 80 ASN A CA 1
ATOM 628 C C . ASN A 1 80 ? 2.579 14.690 -6.396 1.00 83.12 80 ASN A C 1
ATOM 630 O O . ASN A 1 80 ? 1.453 14.945 -5.955 1.00 83.12 80 ASN A O 1
ATOM 634 N N . GLU A 1 81 ? 3.688 14.823 -5.673 1.00 80.88 81 GLU A N 1
ATOM 635 C CA . GLU A 1 81 ? 3.766 15.340 -4.300 1.00 80.88 81 GLU A CA 1
ATOM 636 C C . GLU A 1 81 ? 3.035 14.460 -3.277 1.00 80.88 81 GLU A C 1
ATOM 638 O O . GLU A 1 81 ? 2.600 14.908 -2.213 1.00 80.88 81 GLU A O 1
ATOM 643 N N . LYS A 1 82 ? 2.896 13.165 -3.584 1.00 79.94 82 LYS A N 1
ATOM 644 C CA . LYS A 1 82 ? 2.434 12.192 -2.597 1.00 79.94 82 LYS A CA 1
ATOM 645 C C . LYS A 1 82 ? 3.410 12.153 -1.426 1.00 79.94 82 LYS A C 1
ATOM 647 O O . LYS A 1 82 ? 4.625 12.161 -1.615 1.00 79.94 82 LYS A O 1
ATOM 652 N N . ALA A 1 83 ? 2.842 12.105 -0.220 1.00 70.38 83 ALA A N 1
ATOM 653 C CA . ALA A 1 83 ? 3.607 12.029 1.013 1.00 70.38 83 ALA A CA 1
ATOM 654 C C . ALA A 1 83 ? 4.599 10.868 0.918 1.00 70.38 83 ALA A C 1
ATOM 656 O O . ALA A 1 83 ? 4.205 9.729 0.674 1.00 70.38 83 ALA A O 1
ATOM 657 N N . THR A 1 84 ? 5.879 11.188 1.065 1.00 74.50 84 THR A N 1
ATOM 658 C CA . THR A 1 84 ? 6.928 10.188 1.229 1.00 74.50 84 THR A CA 1
ATOM 659 C C . THR A 1 84 ? 7.363 10.176 2.683 1.00 74.50 84 THR A C 1
ATOM 661 O O . THR A 1 84 ? 7.165 11.163 3.395 1.00 74.50 84 THR A O 1
ATOM 664 N N . GLU A 1 85 ? 7.917 9.052 3.120 1.00 66.38 85 GLU A N 1
ATOM 665 C CA . GLU A 1 85 ? 8.401 8.888 4.483 1.00 66.38 85 GLU A CA 1
ATOM 666 C C . GLU A 1 85 ? 9.409 9.995 4.865 1.00 66.38 85 GLU A C 1
ATOM 668 O O . GLU A 1 85 ? 10.230 10.379 4.022 1.00 66.38 85 GLU A O 1
ATOM 673 N N . PRO A 1 86 ? 9.336 10.547 6.096 1.00 60.69 86 PRO A N 1
ATOM 674 C CA . PRO A 1 86 ? 10.195 11.652 6.521 1.00 60.69 86 PRO A CA 1
ATOM 675 C C . PRO A 1 86 ? 11.662 11.271 6.736 1.00 60.69 86 PRO A C 1
ATOM 677 O O . PRO A 1 86 ? 12.518 12.146 6.631 1.00 60.69 86 PRO A O 1
ATOM 680 N N . ASP A 1 87 ? 11.952 10.009 7.055 1.00 57.69 87 ASP A N 1
ATOM 681 C CA . ASP A 1 87 ? 13.280 9.578 7.484 1.00 57.69 87 ASP A CA 1
ATOM 682 C C . ASP A 1 87 ? 13.751 8.367 6.665 1.00 57.69 87 ASP A C 1
ATOM 684 O O . ASP A 1 87 ? 13.169 7.296 6.731 1.00 57.69 87 ASP A O 1
ATOM 688 N N . THR A 1 88 ? 14.801 8.607 5.874 1.00 46.53 88 THR A N 1
ATOM 689 C CA . THR A 1 88 ? 15.665 7.659 5.148 1.00 46.53 88 THR A CA 1
ATOM 690 C C . THR A 1 88 ? 15.001 6.674 4.158 1.00 46.53 88 THR A C 1
ATOM 692 O O . THR A 1 88 ? 14.293 5.752 4.527 1.00 46.53 88 THR A O 1
ATOM 695 N N . GLY A 1 89 ? 15.322 6.805 2.858 1.00 59.03 89 GLY A N 1
ATOM 696 C CA . GLY A 1 89 ? 14.853 5.880 1.801 1.00 59.03 89 GLY A CA 1
ATOM 697 C C . GLY A 1 89 ? 13.700 6.399 0.930 1.00 59.03 89 GLY A C 1
ATOM 698 O O . GLY A 1 89 ? 12.937 5.625 0.358 1.00 59.03 89 GLY A O 1
ATOM 699 N N . ARG A 1 90 ? 13.568 7.724 0.805 1.00 69.56 90 ARG A N 1
ATOM 700 C CA . ARG A 1 90 ? 12.534 8.410 0.017 1.00 69.56 90 ARG A CA 1
ATOM 701 C C . ARG A 1 90 ? 12.580 8.020 -1.468 1.00 69.56 90 ARG A C 1
ATOM 703 O O . ARG A 1 90 ? 13.386 8.555 -2.223 1.00 69.56 90 ARG A O 1
ATOM 710 N N . ILE A 1 91 ? 11.655 7.161 -1.899 1.00 80.69 91 ILE A N 1
ATOM 711 C CA . ILE A 1 91 ? 11.335 6.950 -3.318 1.00 80.69 91 ILE A CA 1
ATOM 712 C C . ILE A 1 91 ? 10.010 7.667 -3.601 1.00 80.69 91 ILE A C 1
ATOM 714 O O . ILE A 1 91 ? 8.936 7.110 -3.369 1.00 80.69 91 ILE A O 1
ATOM 718 N N . PRO A 1 92 ? 10.051 8.934 -4.040 1.00 87.06 92 PRO A N 1
ATOM 719 C CA . PRO A 1 92 ? 8.852 9.660 -4.390 1.00 87.06 92 PRO A CA 1
ATOM 720 C C . PRO A 1 92 ? 8.344 9.148 -5.751 1.00 87.06 92 PRO A C 1
ATOM 722 O O . PRO A 1 92 ? 9.098 8.588 -6.557 1.00 87.06 92 PRO A O 1
ATOM 725 N N . ILE A 1 93 ? 7.050 9.321 -6.021 1.00 86.62 93 ILE A N 1
ATOM 726 C CA . ILE A 1 93 ? 6.435 8.782 -7.244 1.00 86.62 93 ILE A CA 1
ATOM 727 C C . ILE A 1 93 ? 7.064 9.373 -8.514 1.00 86.62 93 ILE A C 1
ATOM 729 O O . ILE A 1 93 ? 7.092 8.729 -9.557 1.00 86.62 93 ILE A O 1
ATOM 733 N N . GLU A 1 94 ? 7.611 10.578 -8.428 1.00 89.19 94 GLU A N 1
ATOM 734 C CA . 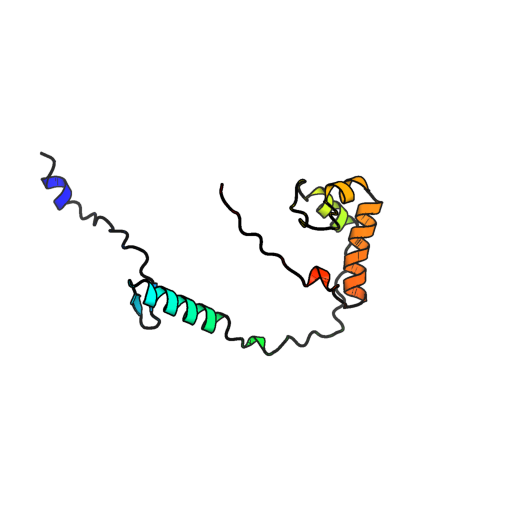GLU A 1 94 ? 8.304 11.269 -9.508 1.00 89.19 94 GLU A CA 1
ATOM 735 C C . GLU A 1 94 ? 9.533 10.490 -9.977 1.00 89.19 94 GLU A C 1
ATOM 737 O O . GLU A 1 94 ? 9.772 10.435 -11.178 1.00 89.19 94 GLU A O 1
ATOM 742 N N . ILE A 1 95 ? 10.263 9.832 -9.066 1.00 89.44 95 ILE A N 1
ATOM 743 C CA . ILE A 1 95 ? 11.392 8.970 -9.445 1.00 89.44 95 ILE A CA 1
ATOM 744 C C . ILE A 1 95 ? 10.876 7.745 -10.197 1.00 89.44 95 ILE A C 1
ATOM 746 O O . ILE A 1 95 ? 11.406 7.404 -11.246 1.00 89.44 95 ILE A O 1
ATOM 750 N N . ILE A 1 96 ? 9.804 7.117 -9.711 1.00 89.19 96 ILE A N 1
ATOM 751 C CA . ILE A 1 96 ? 9.206 5.947 -10.373 1.00 89.19 96 ILE A CA 1
ATOM 752 C C . ILE A 1 96 ? 8.705 6.318 -11.775 1.00 89.19 96 ILE A C 1
ATOM 754 O O . ILE A 1 96 ? 8.921 5.565 -12.720 1.00 89.19 96 ILE A O 1
ATOM 758 N N . LYS A 1 97 ? 8.090 7.496 -11.926 1.00 90.00 97 LYS A N 1
ATOM 759 C CA . LYS A 1 97 ? 7.664 8.032 -13.224 1.00 90.00 97 LYS A CA 1
ATOM 760 C C . LYS A 1 97 ? 8.846 8.339 -14.140 1.00 90.00 97 LYS A C 1
ATOM 762 O O . LYS A 1 97 ? 8.770 8.026 -15.316 1.00 90.00 97 LYS A O 1
ATOM 767 N N . ALA A 1 98 ? 9.927 8.914 -13.612 1.00 91.19 98 ALA A N 1
ATOM 768 C CA . ALA A 1 98 ? 11.121 9.255 -14.387 1.00 91.19 98 ALA A CA 1
ATOM 769 C C . ALA A 1 98 ? 11.885 8.025 -14.907 1.00 91.19 98 ALA A C 1
ATOM 771 O O . ALA A 1 98 ? 12.672 8.143 -15.840 1.00 91.19 98 ALA A O 1
ATOM 772 N N . LEU A 1 99 ? 11.666 6.851 -14.308 1.00 91.44 99 LEU A N 1
ATOM 773 C CA . LEU A 1 99 ? 12.238 5.584 -14.765 1.00 91.44 99 LEU A CA 1
ATOM 774 C C . LEU A 1 99 ? 11.437 4.940 -15.914 1.00 91.44 99 LEU A C 1
ATOM 776 O O . LEU A 1 99 ? 11.825 3.866 -16.378 1.00 91.44 99 LEU A O 1
ATOM 780 N N . ASP A 1 100 ? 10.332 5.553 -16.357 1.00 89.81 100 ASP A N 1
ATOM 781 C CA . ASP A 1 100 ? 9.461 5.081 -17.440 1.00 89.81 100 ASP A CA 1
ATOM 782 C C . ASP A 1 100 ? 9.201 3.560 -17.354 1.00 89.81 100 ASP A C 1
ATOM 784 O O . ASP A 1 100 ? 8.719 3.049 -16.340 1.00 89.81 100 ASP A O 1
ATOM 788 N N . ASN A 1 101 ? 9.568 2.807 -18.397 1.00 91.81 101 ASN A N 1
ATOM 789 C CA . ASN A 1 101 ? 9.372 1.360 -18.491 1.00 91.81 101 ASN A CA 1
ATOM 790 C C . ASN A 1 101 ? 10.043 0.578 -17.355 1.00 91.81 101 ASN A C 1
ATOM 792 O O . ASN A 1 101 ? 9.483 -0.414 -16.892 1.00 91.81 101 ASN A O 1
ATOM 796 N N . LEU A 1 102 ? 11.221 1.015 -16.896 1.00 91.81 102 LEU A N 1
ATOM 797 C CA . LEU A 1 102 ? 11.917 0.367 -15.785 1.00 91.81 102 LEU A CA 1
ATOM 798 C C . LEU A 1 102 ? 11.147 0.571 -14.474 1.00 91.81 102 LEU A C 1
ATOM 800 O O . LEU A 1 102 ? 11.033 -0.358 -13.675 1.00 91.81 102 LEU A O 1
ATOM 804 N N . GLY A 1 103 ? 10.579 1.763 -14.277 1.00 90.75 103 GLY A N 1
ATOM 805 C CA . GLY A 1 103 ? 9.729 2.072 -13.130 1.00 90.75 103 GLY A CA 1
ATOM 806 C C . GLY A 1 103 ? 8.486 1.187 -13.092 1.00 90.75 103 GLY A C 1
ATOM 807 O O . GLY A 1 103 ? 8.178 0.606 -12.048 1.00 90.75 103 GLY A O 1
ATOM 808 N N . VAL A 1 104 ? 7.822 1.017 -14.240 1.00 93.31 104 VAL A N 1
ATOM 809 C CA . VAL A 1 104 ? 6.656 0.130 -14.394 1.00 93.31 104 VAL A CA 1
ATOM 810 C C . VAL A 1 104 ? 7.039 -1.335 -14.145 1.00 93.31 104 VAL A C 1
ATOM 812 O O . VAL A 1 104 ? 6.346 -2.039 -13.412 1.00 93.31 104 VAL A O 1
ATOM 815 N N . ASP A 1 105 ? 8.164 -1.808 -14.685 1.00 93.50 105 ASP A N 1
ATOM 816 C CA . ASP A 1 105 ? 8.600 -3.198 -14.500 1.00 93.50 105 ASP A CA 1
ATOM 817 C C . ASP A 1 105 ? 8.915 -3.517 -13.034 1.00 93.50 105 ASP A C 1
ATOM 819 O O . ASP A 1 105 ? 8.505 -4.561 -12.525 1.00 93.50 105 ASP A O 1
ATOM 823 N N . LEU A 1 106 ? 9.624 -2.627 -12.336 1.00 91.81 106 LEU A N 1
ATOM 824 C CA . LEU A 1 106 ? 9.961 -2.815 -10.923 1.00 91.81 106 LEU A CA 1
ATOM 825 C C . LEU A 1 106 ? 8.707 -2.823 -10.041 1.00 91.81 106 LEU A C 1
ATOM 827 O O . LEU A 1 106 ? 8.550 -3.701 -9.191 1.00 91.81 106 LEU A O 1
ATOM 831 N N . THR A 1 107 ? 7.789 -1.885 -10.280 1.00 91.94 107 THR A N 1
ATOM 832 C CA . THR A 1 107 ? 6.525 -1.787 -9.533 1.00 91.94 107 THR A CA 1
ATOM 833 C C . THR A 1 107 ? 5.542 -2.912 -9.848 1.00 91.94 107 THR A C 1
ATOM 835 O O . THR A 1 107 ? 4.717 -3.227 -8.997 1.00 91.94 107 THR A O 1
ATOM 838 N N . THR A 1 108 ? 5.652 -3.563 -11.009 1.00 94.00 108 THR A N 1
ATOM 839 C CA . THR A 1 108 ? 4.868 -4.764 -11.351 1.00 94.00 108 THR A CA 1
ATOM 840 C C . THR A 1 108 ? 5.461 -6.026 -10.720 1.00 94.00 108 THR A C 1
ATOM 842 O O . THR A 1 108 ? 4.734 -6.886 -10.222 1.00 94.00 108 THR A O 1
ATOM 845 N N . LYS A 1 109 ? 6.793 -6.153 -10.702 1.00 93.00 109 LYS A N 1
ATOM 846 C CA . LYS A 1 109 ? 7.484 -7.334 -10.158 1.00 93.00 109 LYS A CA 1
ATOM 847 C C . LYS A 1 109 ? 7.332 -7.466 -8.646 1.00 93.00 109 LYS A C 1
ATOM 849 O O . LYS A 1 109 ? 7.173 -8.581 -8.162 1.00 93.00 109 LYS A O 1
ATOM 854 N N . LEU A 1 110 ? 7.374 -6.357 -7.907 1.00 91.25 110 LEU A N 1
ATOM 855 C CA . LEU A 1 110 ? 7.352 -6.384 -6.443 1.00 91.25 110 LEU A CA 1
ATOM 856 C C . LEU A 1 110 ? 6.062 -7.016 -5.867 1.00 91.25 110 LEU A C 1
ATOM 858 O O . LEU A 1 110 ? 6.186 -7.958 -5.086 1.00 91.25 110 LEU A O 1
ATOM 862 N N . PRO A 1 111 ? 4.837 -6.593 -6.248 1.00 88.75 111 PRO A N 1
ATOM 863 C CA . PRO A 1 111 ? 3.608 -7.222 -5.768 1.00 88.75 111 PRO A CA 1
ATOM 864 C C . PRO A 1 111 ? 3.491 -8.686 -6.186 1.00 88.75 111 PRO A C 1
ATOM 866 O O . PRO A 1 111 ? 3.124 -9.515 -5.362 1.00 88.75 111 PRO A O 1
ATOM 869 N N . ASN A 1 112 ? 3.840 -9.016 -7.435 1.00 90.56 112 ASN A N 1
ATOM 870 C CA . ASN A 1 112 ? 3.808 -10.398 -7.919 1.00 90.56 112 ASN A CA 1
ATOM 871 C C . ASN A 1 112 ? 4.756 -11.296 -7.106 1.00 90.56 112 ASN A C 1
ATOM 873 O O . ASN A 1 112 ? 4.346 -12.359 -6.660 1.00 90.56 112 ASN A O 1
ATOM 877 N N . ALA A 1 113 ? 5.963 -10.822 -6.777 1.00 89.25 113 ALA A N 1
ATOM 878 C CA . ALA A 1 113 ? 6.885 -11.552 -5.905 1.00 89.25 113 ALA A CA 1
ATOM 879 C C . ALA A 1 113 ? 6.336 -11.752 -4.477 1.00 89.25 113 ALA A C 1
ATOM 881 O O . ALA A 1 113 ? 6.569 -12.795 -3.862 1.00 89.25 113 ALA A O 1
ATOM 882 N N . ILE A 1 114 ? 5.595 -10.778 -3.935 1.00 88.62 114 ILE A N 1
ATOM 883 C CA . ILE A 1 114 ? 4.920 -10.905 -2.631 1.00 88.62 114 ILE A CA 1
ATOM 884 C C . ILE A 1 114 ? 3.788 -11.939 -2.707 1.00 88.62 114 ILE A C 1
ATOM 886 O O . ILE A 1 114 ? 3.656 -12.761 -1.800 1.00 88.62 114 ILE A O 1
ATOM 890 N N . TYR A 1 115 ? 3.002 -11.936 -3.787 1.00 85.75 115 TYR A N 1
ATOM 891 C CA . TYR A 1 115 ? 1.949 -12.928 -4.010 1.00 85.75 115 TYR A CA 1
ATOM 892 C C . TYR A 1 115 ? 2.515 -14.345 -4.163 1.00 85.75 115 TYR A C 1
ATOM 894 O O . TYR A 1 115 ? 2.022 -15.257 -3.501 1.00 85.75 115 TYR A O 1
ATOM 902 N N . ASP A 1 116 ? 3.578 -14.516 -4.951 1.00 84.81 116 ASP A N 1
ATOM 903 C CA . ASP A 1 116 ? 4.220 -15.813 -5.195 1.00 84.81 116 ASP A CA 1
ATOM 904 C C . ASP A 1 116 ? 4.891 -16.375 -3.933 1.00 84.81 116 ASP A C 1
ATOM 906 O O . ASP A 1 116 ? 4.778 -17.563 -3.627 1.00 84.81 116 ASP A O 1
ATOM 910 N N . SER A 1 117 ? 5.589 -15.523 -3.174 1.00 85.25 117 SER A N 1
ATOM 911 C CA . SER A 1 117 ? 6.278 -15.930 -1.942 1.00 85.25 117 SER A CA 1
ATOM 912 C C . SER A 1 117 ? 5.343 -16.086 -0.741 1.00 85.25 117 SER A C 1
ATOM 914 O O . SER A 1 117 ? 5.713 -16.719 0.252 1.00 85.25 117 SER A O 1
ATOM 916 N N . GLY A 1 118 ? 4.159 -15.466 -0.779 1.00 82.25 118 GLY A N 1
ATOM 917 C CA . GLY A 1 118 ? 3.232 -15.383 0.351 1.00 82.25 118 GLY A CA 1
ATOM 918 C C . GLY A 1 118 ? 3.811 -14.670 1.580 1.00 82.25 118 GLY A C 1
ATOM 919 O O . GLY A 1 118 ? 3.256 -14.794 2.674 1.00 82.25 118 GLY A O 1
ATOM 920 N N . THR A 1 119 ? 4.932 -13.959 1.425 1.00 84.06 119 THR A N 1
ATOM 921 C CA . THR A 1 119 ? 5.663 -13.311 2.518 1.00 84.06 119 THR A CA 1
ATOM 922 C C . THR A 1 119 ? 5.566 -11.802 2.363 1.00 84.06 119 THR A C 1
ATOM 924 O O . THR A 1 119 ? 6.035 -11.237 1.379 1.00 84.06 119 THR A O 1
ATOM 927 N N . ILE A 1 120 ? 4.952 -11.141 3.344 1.00 87.31 120 ILE A N 1
ATOM 928 C CA . ILE A 1 120 ? 4.814 -9.683 3.359 1.00 87.31 120 ILE A CA 1
ATOM 929 C C . ILE A 1 120 ? 6.079 -9.083 3.996 1.00 87.31 120 ILE A C 1
ATOM 931 O O . ILE A 1 120 ? 6.403 -9.456 5.127 1.00 87.31 120 ILE A O 1
ATOM 935 N N . PRO A 1 121 ? 6.792 -8.170 3.310 1.00 88.00 121 PRO A N 1
ATOM 936 C CA . PRO A 1 121 ? 7.923 -7.448 3.884 1.00 88.00 121 PRO A CA 1
ATOM 937 C C . PRO A 1 121 ? 7.537 -6.709 5.168 1.00 88.00 121 PRO A C 1
ATOM 939 O O . PRO A 1 121 ? 6.470 -6.100 5.240 1.00 88.00 121 PRO A O 1
ATOM 942 N N . GLU A 1 122 ? 8.425 -6.714 6.162 1.00 86.62 122 GLU A N 1
ATOM 943 C CA . GLU A 1 122 ? 8.173 -6.098 7.472 1.00 86.62 122 GLU A CA 1
ATOM 944 C C . GLU A 1 122 ? 7.837 -4.603 7.367 1.00 86.62 122 GLU A C 1
ATOM 946 O O . GLU A 1 122 ? 6.998 -4.097 8.111 1.00 86.62 122 GLU A O 1
ATOM 951 N N . ASP A 1 123 ? 8.428 -3.904 6.399 1.00 83.50 123 ASP A N 1
ATOM 952 C CA . ASP A 1 123 ? 8.194 -2.474 6.189 1.00 83.50 123 ASP A CA 1
ATOM 953 C C . ASP A 1 123 ? 6.772 -2.168 5.702 1.00 83.50 123 ASP A C 1
ATOM 955 O O . ASP A 1 123 ? 6.224 -1.121 6.035 1.00 83.50 123 ASP A O 1
ATOM 959 N N . LEU A 1 124 ? 6.114 -3.110 5.011 1.00 84.56 124 LEU A N 1
ATOM 960 C CA . LEU A 1 124 ? 4.697 -2.980 4.646 1.00 84.56 124 LEU A CA 1
ATOM 961 C C . LEU A 1 124 ? 3.751 -3.250 5.827 1.00 84.56 124 LEU A C 1
ATOM 963 O O . LEU A 1 124 ? 2.564 -2.939 5.744 1.00 84.56 124 LEU A O 1
ATOM 967 N N . CYS A 1 125 ? 4.259 -3.814 6.925 1.00 84.56 125 CYS A N 1
ATOM 968 C CA . CYS A 1 125 ? 3.501 -4.043 8.155 1.00 84.56 125 CYS A CA 1
ATOM 969 C C . CYS A 1 125 ? 3.586 -2.859 9.133 1.00 84.56 125 CYS A C 1
ATOM 971 O O . CYS A 1 125 ? 2.892 -2.857 10.152 1.00 84.56 125 CYS A O 1
ATOM 973 N N . LYS A 1 126 ? 4.426 -1.857 8.848 1.00 83.19 126 LYS A N 1
ATOM 974 C CA . LYS A 1 126 ? 4.599 -0.662 9.679 1.00 83.19 126 LYS A CA 1
ATOM 975 C C . LYS A 1 126 ? 3.671 0.451 9.190 1.00 83.19 126 LYS A C 1
ATOM 977 O O . LYS A 1 126 ? 3.359 0.571 8.010 1.00 83.19 126 LYS A O 1
ATOM 982 N N . SER A 1 127 ? 3.179 1.274 10.109 1.00 80.00 127 SER A N 1
ATOM 983 C CA . SER A 1 127 ? 2.357 2.443 9.780 1.00 80.00 127 SER A CA 1
ATOM 984 C C . SER A 1 127 ? 2.696 3.589 10.720 1.00 80.00 127 SER A C 1
ATOM 986 O O . SER A 1 127 ? 2.711 3.411 11.937 1.00 80.00 127 SER A O 1
ATOM 988 N N . VAL A 1 128 ? 2.959 4.767 10.154 1.00 79.56 128 VAL A N 1
ATOM 989 C CA . VAL A 1 128 ? 3.277 5.985 10.908 1.00 79.56 128 VAL A CA 1
ATOM 990 C C . VAL A 1 128 ? 2.092 6.943 10.834 1.00 79.56 128 VAL A C 1
ATOM 992 O O . VAL A 1 128 ? 1.666 7.347 9.752 1.00 79.56 128 VAL A O 1
ATOM 995 N N . PHE A 1 129 ? 1.565 7.331 11.995 1.00 78.19 129 PHE A N 1
ATOM 996 C CA . PHE A 1 129 ? 0.491 8.317 12.098 1.00 78.19 129 PHE A CA 1
ATOM 997 C C . PHE A 1 129 ? 1.078 9.695 12.383 1.00 78.19 129 PHE A C 1
ATOM 999 O O . PHE A 1 129 ? 1.588 9.955 13.471 1.00 78.19 129 PHE A O 1
ATOM 1006 N N . ILE A 1 130 ? 0.989 10.593 11.403 1.00 76.69 130 ILE A N 1
ATOM 1007 C CA . ILE A 1 130 ? 1.490 11.962 11.533 1.00 76.69 130 ILE A CA 1
ATOM 1008 C C . ILE A 1 130 ? 0.322 12.882 11.891 1.00 76.69 130 ILE A C 1
ATOM 1010 O O . ILE A 1 130 ? -0.624 13.048 11.117 1.00 76.69 130 ILE A O 1
ATOM 1014 N N . VAL A 1 131 ? 0.390 13.501 13.069 1.00 81.81 131 VAL A N 1
ATOM 1015 C CA . VAL A 1 131 ? -0.588 14.504 13.503 1.00 81.81 131 VAL A CA 1
ATOM 1016 C C . VAL A 1 131 ? -0.292 15.829 12.802 1.00 81.81 131 VAL A C 1
ATOM 1018 O O . VAL A 1 131 ? 0.824 16.342 12.848 1.00 81.81 131 VAL A O 1
ATOM 1021 N N . ARG A 1 132 ? -1.304 16.410 12.150 1.00 66.50 132 ARG A N 1
ATOM 1022 C CA . ARG A 1 132 ? -1.197 17.733 11.522 1.00 66.50 132 ARG A CA 1
ATOM 1023 C C . ARG A 1 132 ? -1.167 18.817 12.606 1.00 66.50 132 ARG A C 1
ATOM 1025 O O . ARG A 1 132 ? -2.229 19.237 13.063 1.00 66.50 132 ARG A O 1
ATOM 1032 N N . ASN A 1 133 ? 0.015 19.309 12.971 1.00 60.66 133 ASN A N 1
ATOM 1033 C CA . ASN A 1 133 ? 0.124 20.548 13.744 1.00 60.66 133 ASN A CA 1
ATOM 1034 C C . ASN A 1 133 ? -0.273 21.733 12.855 1.00 60.66 133 ASN A C 1
ATOM 1036 O O . ASN A 1 133 ? 0.343 21.972 11.818 1.00 60.66 133 ASN A O 1
ATOM 1040 N N . ARG A 1 134 ? -1.329 22.458 13.242 1.00 49.69 134 ARG A N 1
ATOM 1041 C CA . ARG A 1 134 ? -1.603 23.789 12.689 1.00 49.69 134 ARG A CA 1
ATOM 1042 C C . ARG A 1 134 ? -0.700 24.779 13.426 1.00 49.69 134 ARG A C 1
ATOM 1044 O O . ARG A 1 134 ? -0.871 24.938 14.631 1.00 49.69 134 ARG A O 1
ATOM 1051 N N . MET A 1 135 ? 0.254 25.374 12.714 1.00 47.62 135 MET A N 1
ATOM 1052 C CA . MET A 1 135 ? 0.876 26.644 13.104 1.00 47.62 135 MET A CA 1
ATOM 1053 C C . MET A 1 135 ? 0.014 27.799 12.606 1.00 47.62 135 MET A C 1
ATOM 1055 O O . MET A 1 135 ? -0.614 27.627 11.534 1.00 47.62 135 MET A O 1
#

Organism: NCBI:txid259542

Foldseek 3Di:
DPPVVVVPPPPDPPPPQPDFDADPVRDTHDDPVVVVVRVVVVVCVVPVDPVVPVDPPPLPDPDDQQDLVNLLVVLVPDDFPPDFDPDPDGDGSVNLVVCPSVSSVVVRVPVNVCSVVVDDDVVVVDDDDDDDDDD

Radius of gyration: 27.0 Å; chains: 1; bounding box: 64×68×50 Å

Sequence (135 aa):
MHAKIKDVSGKKIKCSSPGGIKSTDGTMLMEKKEILNRWSEYVEVLLKDDWCKKPKIKKKIEGPIVLKEDVEAAIKKVKNEKATEPDTGRIPIEIIKALDNLGVDLTTKLPNAIYDSGTIPEDLCKSVFIVRNRM

Secondary structure (DSSP, 8-state):
--SHHHHHS--------S-PEEPTTS-EE-SHHHHHHHHHHHHHHHTS-GGGS-----S---PPP--HHHHHHHHHHSPSS----SSS----HHHHHHTHHHHHHHHHHHHHHHHHH----GGGG----------

pLDDT: mean 75.6, std 15.51, range [39.72, 94.0]